Protein AF-A0A7X9BQ96-F1 (afdb_monomer_lite)

Structure (mmCIF, N/CA/C/O backbone):
data_AF-A0A7X9BQ96-F1
#
_entry.id   AF-A0A7X9BQ96-F1
#
loop_
_atom_site.group_PDB
_atom_site.id
_atom_site.type_symbol
_atom_site.label_atom_id
_atom_site.label_alt_id
_atom_site.label_comp_id
_atom_site.label_asym_id
_atom_site.label_entity_id
_atom_site.label_seq_id
_atom_site.pdbx_PDB_ins_code
_atom_site.Cartn_x
_atom_site.Cartn_y
_atom_site.Cartn_z
_atom_site.occupancy
_atom_site.B_iso_or_equiv
_atom_site.auth_seq_id
_atom_site.auth_comp_id
_atom_site.auth_asym_id
_atom_site.auth_atom_id
_atom_site.pdbx_PDB_model_num
ATOM 1 N N . SER A 1 1 ? -10.266 0.384 -0.348 1.00 81.56 1 SER A N 1
ATOM 2 C CA . SER A 1 1 ? -9.060 0.770 -1.061 1.00 81.56 1 SER A CA 1
ATOM 3 C C . SER A 1 1 ? -9.260 0.549 -2.546 1.00 81.56 1 SER A C 1
ATOM 5 O O . SER A 1 1 ? -10.180 -0.185 -2.917 1.00 81.56 1 SER A O 1
ATOM 7 N N . ASN A 1 2 ? -8.433 1.204 -3.358 1.00 87.62 2 ASN A N 1
ATOM 8 C CA . ASN A 1 2 ? -8.196 0.896 -4.771 1.00 87.62 2 ASN A CA 1
ATOM 9 C C . ASN A 1 2 ? -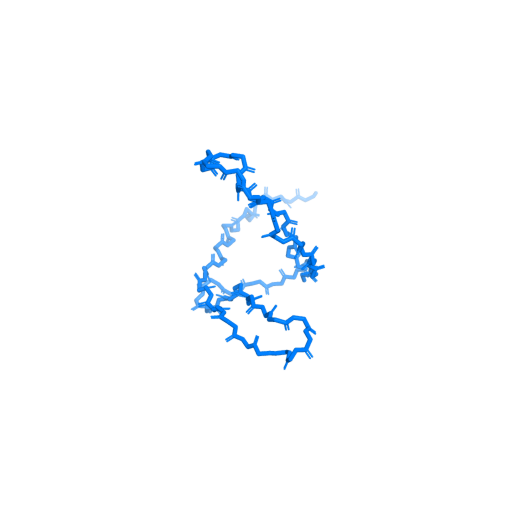7.078 -0.156 -4.928 1.00 87.62 2 ASN A C 1
ATOM 11 O O . ASN A 1 2 ? -6.389 -0.485 -3.959 1.00 87.62 2 ASN A O 1
ATOM 15 N N . ARG A 1 3 ? -6.929 -0.687 -6.147 1.00 89.44 3 ARG A N 1
ATOM 16 C CA . ARG A 1 3 ? -5.796 -1.508 -6.600 1.00 89.44 3 ARG A CA 1
ATOM 17 C C . ARG A 1 3 ? -5.151 -0.766 -7.763 1.00 89.44 3 ARG A C 1
ATOM 19 O O . ARG A 1 3 ? -5.869 -0.301 -8.638 1.00 89.44 3 ARG A O 1
ATOM 26 N N . GLU A 1 4 ? -3.829 -0.702 -7.764 1.00 92.25 4 GLU A N 1
ATOM 27 C CA . GLU A 1 4 ? -3.040 -0.102 -8.838 1.00 92.25 4 GLU A CA 1
ATOM 28 C C . GLU A 1 4 ? -2.150 -1.181 -9.460 1.00 92.25 4 GLU A C 1
ATOM 30 O O . GLU A 1 4 ? -1.687 -2.082 -8.756 1.00 92.25 4 GLU A O 1
ATOM 35 N N . MET A 1 5 ? -1.935 -1.102 -10.772 1.00 91.81 5 MET A N 1
ATOM 36 C CA . MET A 1 5 ? -1.031 -1.977 -11.519 1.00 91.81 5 MET A CA 1
ATOM 37 C C . MET A 1 5 ? 0.078 -1.120 -12.121 1.00 91.81 5 MET A C 1
ATOM 39 O O . MET A 1 5 ? -0.194 -0.079 -12.717 1.00 91.81 5 MET A O 1
ATOM 43 N N . LEU A 1 6 ? 1.325 -1.543 -11.933 1.00 89.06 6 LEU A N 1
ATOM 44 C CA . LEU A 1 6 ? 2.511 -0.807 -12.359 1.00 89.06 6 LEU A CA 1
ATOM 45 C C . LEU A 1 6 ? 3.396 -1.737 -13.183 1.00 89.06 6 LEU A C 1
ATOM 47 O O . LEU A 1 6 ? 3.629 -2.873 -12.781 1.00 89.06 6 LEU A O 1
ATOM 51 N N . ILE A 1 7 ? 3.923 -1.232 -14.295 1.00 89.50 7 ILE A N 1
ATOM 52 C CA . ILE A 1 7 ? 4.973 -1.901 -15.066 1.00 89.50 7 ILE A CA 1
ATOM 53 C C . ILE A 1 7 ? 6.294 -1.251 -14.656 1.00 89.50 7 ILE A C 1
ATOM 55 O O . ILE A 1 7 ? 6.502 -0.061 -14.892 1.00 89.50 7 ILE A O 1
ATOM 59 N N . ALA A 1 8 ? 7.145 -2.013 -13.968 1.00 85.69 8 ALA A N 1
ATOM 60 C CA . ALA A 1 8 ? 8.372 -1.513 -13.356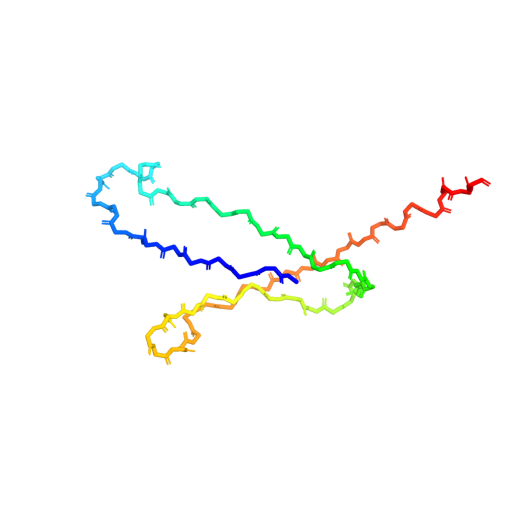 1.00 85.69 8 ALA A CA 1
ATOM 61 C C . ALA A 1 8 ? 9.638 -1.860 -14.172 1.00 85.69 8 ALA A C 1
ATOM 63 O O . ALA A 1 8 ? 10.602 -2.388 -13.629 1.00 85.69 8 ALA A O 1
ATOM 64 N N . ASP A 1 9 ? 9.661 -1.559 -15.474 1.00 89.50 9 ASP A N 1
ATOM 65 C CA . ASP A 1 9 ? 10.659 -2.046 -16.448 1.00 89.50 9 ASP A CA 1
ATOM 66 C C . ASP A 1 9 ? 11.793 -1.063 -16.818 1.00 89.50 9 ASP A C 1
ATOM 68 O O . ASP A 1 9 ? 12.679 -1.401 -17.608 1.00 89.50 9 ASP A O 1
ATOM 72 N N . LYS A 1 10 ? 11.806 0.150 -16.253 1.00 90.75 10 LYS A N 1
ATOM 73 C CA . LYS A 1 10 ? 12.885 1.138 -16.446 1.00 90.75 10 LYS A CA 1
ATOM 74 C C . LYS A 1 10 ? 14.278 0.553 -16.171 1.00 90.75 10 LYS A C 1
ATOM 76 O O . LYS A 1 10 ? 14.550 0.052 -15.083 1.00 90.75 10 LYS A O 1
ATOM 81 N N . ARG A 1 11 ? 15.192 0.747 -17.131 1.00 91.19 11 ARG A N 1
ATOM 82 C CA . ARG A 1 11 ? 16.574 0.221 -17.124 1.00 91.19 11 ARG A CA 1
ATOM 83 C C . ARG A 1 11 ? 17.666 1.270 -16.863 1.00 91.19 11 ARG A C 1
ATOM 85 O O . ARG A 1 11 ? 18.820 1.025 -17.179 1.00 91.19 11 ARG A O 1
ATOM 92 N N . SER A 1 12 ? 17.311 2.452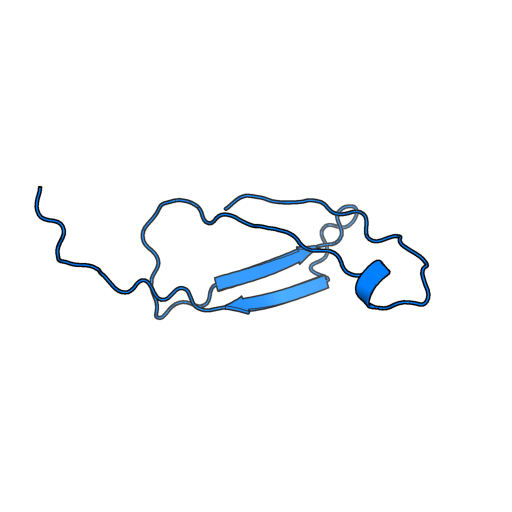 -16.354 1.00 92.38 12 SER A N 1
ATOM 93 C CA . SER A 1 12 ? 18.296 3.514 -16.094 1.00 92.38 12 SER A CA 1
ATOM 94 C C . SER A 1 12 ? 19.212 3.167 -14.917 1.00 92.38 12 SER A C 1
ATOM 96 O O . SER A 1 12 ? 18.747 2.674 -13.886 1.00 92.38 12 SER A O 1
ATOM 98 N N . ASP A 1 13 ? 20.490 3.527 -15.038 1.00 90.50 13 ASP A N 1
ATOM 99 C CA . ASP A 1 13 ? 21.489 3.397 -13.974 1.00 90.50 13 ASP A CA 1
ATOM 100 C C . ASP A 1 13 ? 21.234 4.362 -12.804 1.00 90.50 13 ASP A C 1
ATOM 102 O O . ASP A 1 13 ? 21.737 4.162 -11.695 1.00 90.50 13 ASP A O 1
ATOM 106 N N . LYS A 1 14 ? 20.425 5.414 -13.008 1.00 93.12 14 LYS A N 1
ATOM 107 C CA . LYS A 1 14 ? 20.124 6.397 -11.961 1.00 93.12 14 LYS A CA 1
ATOM 108 C C . LYS A 1 14 ? 18.959 5.927 -11.077 1.00 93.12 14 LYS A C 1
ATOM 110 O O . LYS A 1 14 ? 17.841 5.764 -11.574 1.00 93.12 14 LYS A O 1
ATOM 115 N N . PRO A 1 15 ? 19.147 5.801 -9.745 1.00 88.81 15 PRO A N 1
ATOM 116 C CA . PRO A 1 15 ? 18.103 5.340 -8.820 1.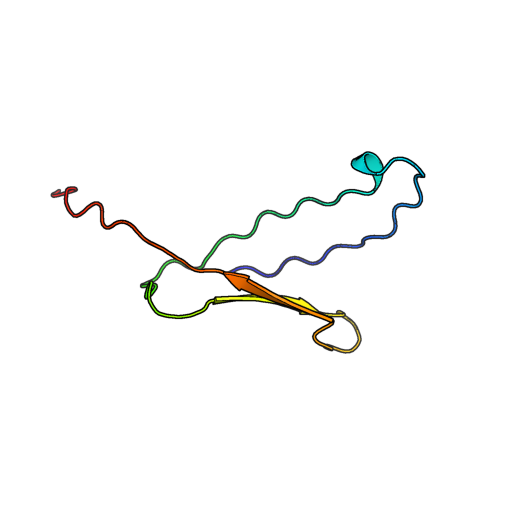00 88.81 15 PRO A CA 1
ATOM 117 C C . PRO A 1 15 ? 16.793 6.138 -8.879 1.00 88.81 15 PRO A C 1
ATOM 119 O O . PRO A 1 15 ? 15.702 5.570 -8.812 1.00 88.81 15 PRO A O 1
ATOM 122 N N . THR A 1 16 ? 16.893 7.457 -9.035 1.00 89.19 16 THR A N 1
ATOM 123 C CA . THR A 1 16 ? 15.740 8.364 -9.125 1.00 89.19 16 THR A CA 1
ATOM 124 C C . THR A 1 16 ? 14.907 8.112 -10.376 1.00 89.19 16 THR A C 1
ATOM 126 O O . THR A 1 16 ? 13.680 8.163 -10.322 1.00 89.19 16 THR A O 1
ATOM 129 N N . GLU A 1 17 ? 15.561 7.791 -11.491 1.00 88.50 17 GLU A N 1
ATOM 130 C CA . GLU A 1 17 ? 14.897 7.531 -12.762 1.00 88.50 17 GLU A CA 1
ATOM 131 C C . GLU A 1 17 ? 14.160 6.188 -12.720 1.00 88.50 17 GLU A C 1
ATOM 133 O O . GLU A 1 17 ? 13.032 6.122 -13.204 1.00 88.50 17 GLU A O 1
ATOM 138 N N . ARG A 1 18 ? 14.701 5.167 -12.034 1.00 92.00 18 ARG A N 1
ATOM 139 C CA . ARG A 1 18 ? 14.041 3.861 -11.797 1.00 92.00 18 ARG A CA 1
ATOM 140 C C . ARG A 1 18 ? 13.087 3.815 -10.594 1.00 92.00 18 ARG A C 1
ATOM 142 O O . ARG A 1 18 ? 12.617 2.743 -10.224 1.00 92.00 18 ARG A O 1
ATOM 149 N N . THR A 1 19 ? 12.781 4.956 -9.978 1.00 91.44 19 THR A N 1
ATOM 150 C CA . THR A 1 19 ? 11.782 5.035 -8.902 1.00 91.44 19 THR A CA 1
ATOM 151 C C . THR A 1 19 ? 10.368 5.121 -9.483 1.00 91.44 19 THR A C 1
ATOM 153 O O . THR A 1 19 ? 10.112 5.868 -10.434 1.00 91.44 19 THR A O 1
ATOM 156 N N . TYR A 1 20 ? 9.431 4.395 -8.871 1.00 90.69 20 TYR A N 1
ATOM 157 C CA . TYR A 1 20 ? 7.996 4.486 -9.142 1.00 90.69 20 TYR A CA 1
ATOM 158 C C . TYR A 1 20 ? 7.286 4.988 -7.891 1.00 90.69 20 TYR A C 1
ATOM 160 O O . TYR A 1 20 ? 7.625 4.604 -6.774 1.00 90.69 20 TYR A O 1
ATOM 168 N N . LYS A 1 21 ? 6.311 5.877 -8.076 1.00 91.25 21 LYS A N 1
ATOM 169 C CA . LYS A 1 21 ? 5.485 6.412 -6.992 1.00 91.25 21 LYS A CA 1
ATOM 170 C C . LYS A 1 21 ? 4.034 6.110 -7.312 1.00 91.25 21 LYS A C 1
ATOM 172 O O . LYS A 1 21 ? 3.558 6.470 -8.383 1.00 91.25 21 LYS A O 1
ATOM 177 N N . VAL A 1 22 ? 3.343 5.488 -6.368 1.00 90.81 22 VAL A N 1
ATOM 178 C CA . VAL A 1 22 ? 1.919 5.183 -6.471 1.00 90.81 22 VAL A CA 1
ATOM 179 C C . VAL A 1 22 ? 1.179 5.844 -5.322 1.00 90.81 22 VAL A C 1
ATOM 181 O O . VAL A 1 22 ? 1.657 5.864 -4.187 1.00 90.81 22 VAL A O 1
ATOM 184 N N . LYS A 1 23 ? 0.018 6.424 -5.623 1.00 91.38 23 LYS A N 1
ATOM 185 C CA . LYS A 1 23 ? -0.889 6.971 -4.617 1.00 91.38 23 LYS A CA 1
ATOM 186 C C . LYS A 1 23 ? -2.063 6.016 -4.477 1.00 91.38 23 LYS A C 1
ATOM 188 O O . LYS A 1 23 ? -2.781 5.769 -5.438 1.00 91.38 23 LYS A O 1
ATOM 193 N N . MET A 1 24 ? -2.259 5.505 -3.270 1.00 89.81 24 MET A N 1
ATOM 194 C CA . MET A 1 24 ? -3.402 4.666 -2.939 1.00 89.81 24 MET A CA 1
ATOM 195 C C . MET A 1 24 ? -4.360 5.414 -2.024 1.00 89.81 24 MET A C 1
ATOM 197 O O . MET A 1 24 ? -3.945 6.175 -1.149 1.00 89.81 24 MET A O 1
ATOM 201 N N . THR A 1 25 ? -5.648 5.158 -2.205 1.00 90.31 25 THR A N 1
ATOM 202 C CA . THR A 1 25 ? -6.722 5.731 -1.403 1.00 90.31 25 THR A CA 1
ATOM 203 C C . THR A 1 25 ? -7.404 4.618 -0.627 1.00 90.31 25 THR A C 1
ATOM 205 O O . THR A 1 25 ? -7.836 3.601 -1.175 1.00 90.31 25 THR A O 1
ATOM 208 N N . LEU A 1 26 ? -7.507 4.800 0.685 1.00 90.00 26 LEU A N 1
ATOM 209 C CA . LEU A 1 26 ? -8.239 3.887 1.553 1.00 90.00 26 LEU A CA 1
ATOM 210 C C . LEU A 1 26 ? -9.752 4.036 1.325 1.00 90.00 26 LEU A C 1
ATOM 212 O O . LEU A 1 26 ? -10.233 5.098 0.948 1.00 90.00 26 LEU A O 1
ATOM 216 N N . LYS A 1 27 ? -10.523 2.957 1.529 1.00 88.81 27 LYS A N 1
ATOM 217 C CA . LYS A 1 27 ? -11.997 3.054 1.440 1.00 88.81 27 LYS A CA 1
ATOM 218 C C . LYS A 1 27 ? -12.484 3.888 2.629 1.00 88.81 27 LYS A C 1
ATOM 220 O O . LYS A 1 27 ? -11.943 3.737 3.721 1.00 88.81 27 LYS A O 1
ATOM 225 N N . THR A 1 28 ? -13.505 4.714 2.462 1.00 85.94 28 THR A N 1
ATOM 226 C CA . THR A 1 28 ? -14.137 5.369 3.615 1.00 85.94 28 THR A CA 1
ATOM 227 C C . THR A 1 28 ? -14.696 4.308 4.563 1.00 85.94 28 THR A C 1
ATOM 229 O O . THR A 1 28 ? -15.297 3.330 4.114 1.00 85.94 28 THR A O 1
ATOM 232 N N . GLY A 1 29 ? -14.468 4.460 5.866 1.00 85.25 29 GLY A N 1
ATOM 233 C CA . GLY A 1 29 ? -14.926 3.493 6.859 1.00 85.25 29 GLY A CA 1
ATOM 234 C C . GLY A 1 29 ? -14.250 3.652 8.214 1.00 85.25 29 GLY A C 1
ATOM 235 O O . GLY A 1 29 ? -13.375 4.496 8.403 1.00 85.25 29 GLY A O 1
ATOM 236 N N . ARG A 1 30 ? -14.669 2.817 9.169 1.00 86.56 30 ARG A N 1
ATOM 237 C CA . ARG A 1 30 ? -14.072 2.766 10.506 1.00 86.56 30 ARG A CA 1
ATOM 238 C C . ARG A 1 30 ? -12.811 1.908 10.484 1.00 86.56 30 ARG A C 1
ATOM 240 O O . ARG A 1 30 ? -12.872 0.724 10.158 1.00 86.56 30 ARG A O 1
ATOM 247 N N . TYR A 1 31 ? -11.696 2.501 10.893 1.00 89.44 31 TYR A N 1
ATOM 248 C CA . TYR A 1 31 ? -10.422 1.814 11.063 1.00 89.44 31 TYR A CA 1
ATOM 249 C C . TYR A 1 31 ? -10.092 1.698 12.548 1.00 89.44 31 TYR A C 1
ATOM 251 O O . TYR A 1 31 ? -10.192 2.660 13.305 1.00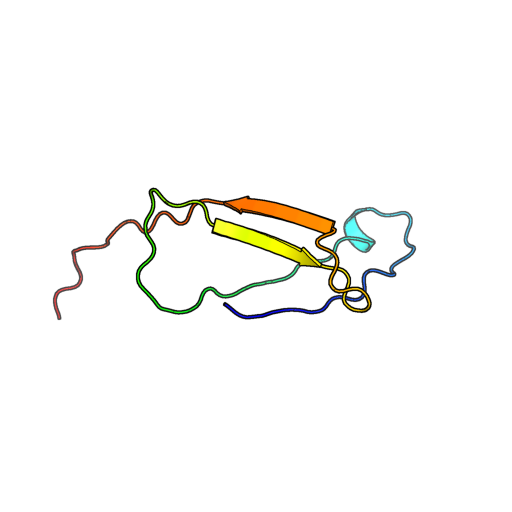 89.44 31 TYR A O 1
ATOM 259 N N . ASN A 1 32 ? -9.704 0.500 12.975 1.00 89.75 32 ASN A N 1
ATOM 260 C CA . ASN A 1 32 ? -9.226 0.251 14.328 1.00 89.75 32 ASN A CA 1
ATOM 261 C C . ASN A 1 32 ? -7.700 0.423 14.377 1.00 89.75 32 ASN A C 1
ATOM 263 O O . ASN A 1 32 ? -6.988 -0.328 13.710 1.00 89.75 32 ASN A O 1
ATOM 267 N N . LYS A 1 33 ? -7.216 1.360 15.202 1.00 90.56 33 LYS A N 1
ATOM 268 C CA . LYS A 1 33 ? -5.786 1.651 15.416 1.00 90.56 33 LYS A CA 1
ATOM 269 C C . LYS A 1 33 ? -4.975 0.495 16.013 1.00 90.56 33 LYS A C 1
ATOM 271 O O . LYS A 1 33 ? -3.758 0.461 15.872 1.00 90.56 33 LYS A O 1
ATOM 276 N N . GLN A 1 34 ? -5.635 -0.445 16.688 1.00 91.19 34 GLN A N 1
ATOM 277 C CA . GLN A 1 34 ? -4.997 -1.613 17.300 1.00 91.19 34 GLN A CA 1
ATOM 278 C C . GLN A 1 34 ? -4.747 -2.726 16.272 1.00 91.19 34 GLN A C 1
ATOM 280 O O . GLN A 1 34 ? -3.858 -3.549 16.470 1.00 91.19 34 GLN A O 1
ATOM 285 N N . LYS A 1 35 ? -5.482 -2.737 15.150 1.00 93.75 35 LYS A N 1
ATOM 286 C CA . LYS A 1 35 ? -5.315 -3.740 14.089 1.00 93.75 35 LYS A CA 1
ATOM 287 C C . LYS A 1 35 ? -4.126 -3.417 13.186 1.00 93.75 35 LYS A C 1
ATOM 289 O O . LYS A 1 35 ? -3.791 -2.252 12.978 1.00 93.75 35 LYS A O 1
ATOM 294 N N . ASP A 1 36 ? -3.510 -4.463 12.648 1.00 94.12 36 ASP A N 1
ATOM 295 C CA . ASP A 1 36 ? -2.533 -4.363 11.566 1.00 94.12 36 ASP A CA 1
ATOM 296 C C . ASP A 1 36 ? -3.233 -4.318 10.212 1.00 94.12 36 ASP A C 1
ATOM 298 O O . ASP A 1 36 ? -4.136 -5.113 9.933 1.00 94.12 36 ASP A O 1
ATOM 302 N N . TYR A 1 37 ? -2.795 -3.387 9.372 1.00 94.31 37 TYR A N 1
ATOM 303 C CA . TYR A 1 37 ? -3.165 -3.307 7.967 1.00 94.31 37 TYR A CA 1
ATOM 304 C C . TYR A 1 37 ? -1.944 -3.633 7.125 1.00 94.31 37 TYR A C 1
ATOM 306 O O . TYR A 1 37 ? -0.812 -3.537 7.595 1.00 94.31 37 TYR A O 1
ATOM 314 N N . PHE A 1 38 ? -2.171 -4.039 5.882 1.00 94.81 38 PHE A N 1
ATOM 315 C CA . PHE A 1 38 ? -1.096 -4.509 5.023 1.00 94.81 38 PHE A CA 1
ATOM 316 C C . PHE A 1 38 ? -1.239 -3.933 3.624 1.00 94.81 38 PHE A C 1
ATOM 318 O O . PHE A 1 38 ? -2.332 -3.938 3.051 1.00 94.81 38 PHE A O 1
ATOM 325 N N . LEU A 1 39 ? -0.130 -3.434 3.085 1.00 93.56 39 LEU A N 1
ATOM 326 C CA . LEU A 1 39 ? 0.027 -3.222 1.657 1.00 93.56 39 LEU A CA 1
ATOM 327 C C . LEU A 1 39 ? 0.532 -4.539 1.069 1.00 93.56 39 LEU A C 1
ATOM 329 O O . LEU A 1 39 ? 1.560 -5.059 1.497 1.00 93.56 39 LEU A O 1
ATOM 333 N N . MET A 1 40 ? -0.236 -5.087 0.134 1.00 93.50 40 MET A N 1
ATOM 334 C CA . MET A 1 40 ? 0.056 -6.363 -0.511 1.00 93.50 40 MET A CA 1
ATOM 335 C C . MET A 1 40 ? 0.558 -6.090 -1.924 1.00 93.50 40 MET A C 1
ATOM 337 O O . MET A 1 40 ? -0.193 -5.542 -2.736 1.00 93.50 40 MET A O 1
ATOM 341 N N . VAL A 1 41 ? 1.790 -6.495 -2.214 1.00 92.94 41 VAL A N 1
ATOM 342 C CA . VAL A 1 41 ? 2.344 -6.511 -3.569 1.00 92.94 41 VAL A CA 1
ATOM 343 C C . VAL A 1 41 ? 2.233 -7.933 -4.087 1.00 92.94 41 VAL A C 1
ATOM 345 O O . VAL A 1 41 ? 2.586 -8.888 -3.393 1.00 92.94 41 VAL A O 1
ATOM 348 N N . ARG A 1 42 ? 1.665 -8.070 -5.281 1.00 93.44 42 ARG A N 1
ATOM 349 C CA . ARG A 1 42 ? 1.436 -9.361 -5.916 1.00 93.44 42 ARG A CA 1
ATOM 350 C C . ARG A 1 42 ? 1.907 -9.330 -7.349 1.00 93.44 42 ARG A C 1
ATOM 352 O O . ARG A 1 42 ? 1.704 -8.319 -8.027 1.00 93.44 42 ARG A O 1
ATOM 359 N N . ASP A 1 43 ? 2.454 -10.451 -7.783 1.00 91.75 43 ASP A N 1
ATOM 360 C CA . ASP A 1 43 ? 2.614 -10.737 -9.196 1.00 91.75 43 ASP A CA 1
ATOM 361 C C . ASP A 1 43 ? 1.222 -10.863 -9.840 1.00 91.75 43 ASP A C 1
ATOM 363 O O . ASP A 1 43 ? 0.300 -11.450 -9.267 1.00 91.75 43 ASP A O 1
ATOM 367 N N . VAL A 1 44 ? 1.028 -10.211 -10.986 1.00 87.31 44 VAL A N 1
ATOM 368 C CA . VAL A 1 44 ? -0.297 -10.109 -11.617 1.00 87.31 44 VAL A CA 1
ATOM 369 C C . VAL A 1 44 ? -0.677 -11.403 -12.335 1.00 87.31 44 VAL A C 1
ATOM 371 O O . VAL A 1 44 ? -1.866 -11.710 -12.405 1.00 87.31 44 VAL A O 1
ATOM 374 N N . ASP A 1 45 ? 0.304 -12.161 -12.821 1.00 91.25 45 ASP A N 1
ATOM 375 C CA . ASP A 1 45 ? 0.085 -13.347 -13.648 1.00 91.25 45 ASP A CA 1
ATOM 376 C C . ASP A 1 45 ? -0.120 -14.606 -12.795 1.00 91.25 45 ASP A C 1
ATOM 378 O O . ASP A 1 45 ? -0.906 -15.488 -13.141 1.00 91.25 45 ASP A O 1
ATOM 382 N N . THR A 1 46 ? 0.569 -14.684 -11.657 1.00 93.88 46 THR A N 1
ATOM 383 C CA . THR A 1 46 ? 0.574 -15.850 -10.761 1.00 93.88 46 THR A CA 1
ATOM 384 C C . THR A 1 46 ? -0.233 -15.644 -9.477 1.00 93.88 46 THR A C 1
ATOM 386 O O . THR A 1 46 ? -0.455 -16.603 -8.738 1.00 93.88 46 THR A O 1
ATOM 389 N N . ASP A 1 47 ? -0.664 -14.408 -9.192 1.00 86.19 47 ASP A N 1
ATOM 390 C CA . ASP A 1 47 ? -1.318 -13.984 -7.941 1.00 86.19 47 ASP A CA 1
ATOM 391 C C . ASP A 1 47 ? -0.485 -14.236 -6.661 1.00 86.19 47 ASP A C 1
ATOM 393 O O . ASP A 1 47 ? -0.985 -14.078 -5.537 1.00 86.19 47 ASP A O 1
ATOM 397 N N . LEU A 1 48 ? 0.802 -14.575 -6.809 1.00 93.25 48 LEU A N 1
ATOM 398 C CA . LEU A 1 48 ? 1.721 -14.802 -5.699 1.00 93.25 48 LEU A CA 1
ATOM 399 C C . LEU A 1 48 ? 1.943 -13.505 -4.913 1.00 93.25 48 LEU A C 1
ATOM 401 O O . LEU A 1 48 ? 2.139 -12.430 -5.481 1.00 93.25 48 LEU A O 1
ATOM 405 N N . ILE A 1 49 ? 1.906 -13.600 -3.582 1.00 91.19 49 ILE A N 1
ATOM 406 C CA . ILE A 1 49 ? 2.254 -12.488 -2.693 1.00 91.19 49 ILE A CA 1
ATOM 407 C C . ILE A 1 49 ? 3.774 -12.399 -2.614 1.00 91.19 49 ILE A C 1
ATOM 409 O O . ILE A 1 49 ? 4.401 -13.166 -1.888 1.00 91.19 49 ILE A O 1
ATOM 413 N N . GLU A 1 50 ? 4.327 -11.426 -3.327 1.00 90.88 50 GLU A N 1
ATOM 414 C CA . GLU A 1 50 ? 5.754 -11.102 -3.311 1.00 90.88 50 GLU A CA 1
ATOM 415 C C . GLU A 1 50 ? 6.130 -10.336 -2.041 1.00 90.88 50 GLU A C 1
ATOM 417 O O . GLU A 1 50 ? 7.146 -10.605 -1.405 1.00 90.88 50 GLU A O 1
ATOM 422 N N . GLU A 1 51 ? 5.277 -9.393 -1.626 1.00 93.75 51 GLU A N 1
ATOM 423 C CA . GLU A 1 51 ? 5.554 -8.563 -0.459 1.00 93.75 51 GLU A CA 1
ATOM 424 C C . GLU A 1 51 ? 4.296 -8.254 0.353 1.00 93.75 51 GLU A C 1
ATOM 426 O O . GLU A 1 51 ? 3.201 -8.011 -0.171 1.00 93.75 51 GLU A O 1
ATOM 431 N N . LYS A 1 52 ? 4.474 -8.229 1.675 1.00 95.19 52 LYS A N 1
ATOM 432 C CA . LYS A 1 52 ? 3.450 -7.872 2.652 1.00 95.19 52 LYS A CA 1
ATOM 433 C C . LYS A 1 52 ? 4.025 -6.862 3.634 1.00 95.19 52 LYS A C 1
ATOM 435 O O . LYS A 1 52 ? 4.729 -7.226 4.573 1.00 95.19 52 LYS A O 1
ATOM 440 N N . ILE A 1 53 ? 3.674 -5.597 3.440 1.00 94.62 53 ILE A N 1
ATOM 441 C CA . ILE A 1 53 ? 4.212 -4.486 4.227 1.00 94.62 53 ILE A CA 1
ATOM 442 C C . ILE A 1 53 ? 3.177 -4.082 5.287 1.00 94.62 53 ILE A C 1
ATOM 444 O O . ILE A 1 53 ? 2.097 -3.603 4.918 1.00 94.62 53 ILE A O 1
ATOM 448 N N . PRO A 1 54 ? 3.447 -4.276 6.592 1.00 95.31 54 PRO A N 1
ATOM 449 C CA . PRO A 1 54 ? 2.529 -3.882 7.654 1.00 95.31 54 PRO A CA 1
ATOM 450 C C . PRO A 1 54 ? 2.508 -2.363 7.858 1.00 95.31 54 PRO A C 1
ATOM 452 O O . PRO A 1 54 ? 3.541 -1.698 7.816 1.00 95.31 54 PRO A O 1
ATOM 455 N N . PHE A 1 55 ? 1.331 -1.813 8.149 1.00 92.94 55 PHE A N 1
ATOM 456 C CA . PHE A 1 55 ? 1.160 -0.424 8.567 1.00 92.94 55 PHE A CA 1
ATOM 457 C C . PHE A 1 55 ? -0.005 -0.264 9.551 1.00 92.94 55 PHE A C 1
ATOM 459 O O . PHE A 1 55 ? -0.929 -1.080 9.616 1.00 92.94 55 PHE A O 1
ATOM 466 N N . LYS A 1 56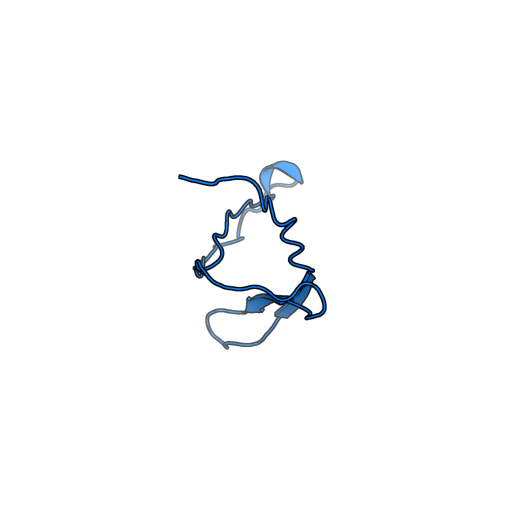 ? 0.031 0.820 10.331 1.00 92.50 56 LYS A N 1
ATOM 467 C CA . LYS A 1 56 ? -1.034 1.191 11.268 1.00 92.50 56 LYS A CA 1
ATOM 468 C C . LYS A 1 56 ? -1.824 2.369 10.719 1.00 92.50 56 LYS A C 1
ATOM 470 O O . LYS A 1 56 ? -1.252 3.336 10.226 1.00 92.50 56 LYS A O 1
ATOM 475 N N . ILE A 1 57 ? -3.144 2.304 10.858 1.00 91.12 57 ILE A N 1
ATOM 476 C CA . ILE A 1 57 ? -4.031 3.431 10.573 1.00 91.12 57 ILE A CA 1
ATOM 477 C C . ILE A 1 57 ? -4.431 4.033 11.913 1.00 91.12 57 ILE A C 1
ATOM 479 O O . ILE A 1 57 ? -5.285 3.493 12.617 1.00 91.12 57 ILE A O 1
ATOM 483 N N . ASN A 1 58 ? -3.787 5.139 12.275 1.00 86.50 58 ASN A N 1
ATOM 484 C CA . ASN A 1 58 ? -4.159 5.922 13.443 1.00 86.50 58 ASN A CA 1
ATOM 485 C C . ASN A 1 58 ? -5.000 7.116 12.989 1.00 86.50 58 ASN A C 1
ATOM 487 O O . ASN A 1 58 ? -4.469 8.091 12.464 1.00 86.50 58 ASN A O 1
ATOM 491 N N . ILE A 1 59 ? -6.314 7.013 13.164 1.00 80.25 59 ILE A N 1
ATOM 492 C CA . ILE A 1 59 ? -7.218 8.144 12.976 1.00 80.25 59 ILE A CA 1
ATOM 493 C C . ILE A 1 59 ? -7.279 8.851 14.323 1.00 80.25 59 ILE A C 1
ATOM 495 O O . ILE A 1 59 ? -7.902 8.347 15.261 1.00 80.25 59 ILE A O 1
ATOM 499 N N . ALA A 1 60 ? -6.599 9.991 14.435 1.00 67.94 60 ALA A N 1
ATOM 500 C CA . ALA A 1 60 ? -6.892 10.926 15.506 1.00 67.94 60 ALA A CA 1
ATOM 501 C C . ALA A 1 60 ? -8.333 11.386 15.277 1.00 67.94 60 ALA A C 1
ATOM 503 O O . ALA A 1 60 ? -8.636 11.988 14.250 1.00 67.94 60 ALA A O 1
ATOM 504 N N . PHE A 1 61 ? -9.243 11.017 16.170 1.00 56.88 61 PHE A N 1
ATOM 505 C CA . PHE A 1 61 ? -10.577 11.589 16.151 1.00 56.88 61 PHE A CA 1
ATOM 506 C C . PHE A 1 61 ? -10.414 13.104 16.328 1.00 56.88 61 PHE A C 1
ATOM 508 O O . PHE A 1 61 ? -10.028 13.543 17.407 1.00 56.88 61 PHE A O 1
ATOM 515 N N . SER A 1 62 ? -10.683 13.904 15.292 1.00 53.34 62 SER A N 1
ATOM 516 C CA . SER A 1 62 ? -11.220 15.242 15.522 1.00 53.34 62 SER A CA 1
ATOM 517 C C . SER A 1 62 ? -12.667 15.017 15.943 1.00 53.34 62 SER A C 1
ATOM 519 O O . SER A 1 62 ? -13.562 14.897 15.108 1.00 53.34 62 SER A O 1
ATOM 521 N N . SER A 1 63 ? -12.867 14.844 17.242 1.00 51.09 63 SER A N 1
ATOM 522 C CA . SER A 1 63 ? -14.174 14.797 17.893 1.00 51.09 63 SER A CA 1
ATOM 523 C C . SER A 1 63 ? -14.949 16.117 17.789 1.00 51.09 63 SER A C 1
ATOM 525 O O . SER A 1 63 ? -16.073 16.170 18.264 1.00 51.09 63 SER A O 1
ATOM 527 N N . ASP A 1 64 ? -14.385 17.150 17.153 1.00 49.19 64 ASP A N 1
ATOM 528 C CA . ASP A 1 64 ? -14.828 18.538 17.309 1.00 49.19 64 ASP A CA 1
ATOM 529 C C . ASP A 1 64 ? -15.252 19.175 15.971 1.00 49.19 64 ASP A C 1
ATOM 531 O O . ASP A 1 64 ? -14.836 20.279 15.630 1.00 49.19 64 ASP A O 1
ATOM 535 N N . PHE A 1 65 ? -16.070 18.479 15.181 1.00 53.38 65 PHE A N 1
ATOM 536 C CA . PHE A 1 65 ? -16.898 19.136 14.163 1.00 53.38 65 PHE A CA 1
ATOM 537 C C . PHE A 1 65 ? -18.362 18.787 14.440 1.00 53.38 65 PHE A C 1
ATOM 539 O O . PHE A 1 65 ? -18.936 17.902 13.804 1.00 53.38 65 PHE A O 1
ATOM 546 N N . ASP A 1 66 ? -18.924 19.465 15.442 1.00 46.06 66 ASP A N 1
ATOM 547 C CA . ASP A 1 66 ? -20.367 19.698 15.534 1.00 46.06 66 ASP A CA 1
ATOM 548 C C . ASP A 1 66 ? -20.799 20.559 14.330 1.00 46.06 66 ASP A C 1
ATOM 550 O O . ASP A 1 66 ? -20.108 21.515 13.962 1.00 46.06 66 ASP A O 1
ATOM 554 N N . PHE A 1 67 ? -21.906 20.165 13.694 1.00 52.66 67 PHE A N 1
ATOM 555 C CA . PHE A 1 67 ? -22.590 20.880 12.608 1.00 52.66 67 PHE A CA 1
ATOM 556 C C . PHE A 1 67 ? -23.546 21.944 13.151 1.00 52.66 67 PHE A C 1
ATOM 558 O O . PHE A 1 67 ? -24.162 21.689 14.211 1.00 52.66 67 PHE A O 1
#

Foldseek 3Di:
DDDDDDDQPDDDPDPVSSDDDDDDDDDDDDFDQVDKDWDFDADPPPRDGPDTHIDGDDDPDPVPDDD

Radius of gyration: 16.85 Å; chains: 1; bounding box: 44×37×35 Å

Sequence (67 aa):
SNREMLIADKRSDKPTERTYKVKMTLKTGRYNKQKDYFLMVRDVDTDLIEEKIPFKINIAFSSDFDF

pLDDT: mean 86.19, std 12.45, range [46.06, 95.31]

Secondary structure (DSSP, 8-state):
------------SSTTTT-------PPSS---TTS-EEEEEE-TTT--EEEEEEE------------